Protein AF-A0A7J3VQ25-F1 (afdb_monomer_lite)

pLDDT: mean 72.59, std 19.8, range [35.19, 94.94]

Sequence (70 aa):
MRSSKIIYIIKEGIGSVGWLVGMAKYDGIRGQELMDVEEKEDELILIFKDNRYLFIRVENGRLVTESVPE

Radius of gyration: 13.14 Å; chains: 1; bounding box: 38×29×26 Å

Foldseek 3Di:
DPDDDDDDPDDDDDDDDVVVVVVVQCPQPPPFAFDDWDDDPFWIWTATPPRWIWIWGQDPNDTDIGTDDD

Structure (mmCIF, N/CA/C/O backbone):
data_AF-A0A7J3VQ25-F1
#
_entry.id   AF-A0A7J3VQ25-F1
#
loop_
_atom_site.group_PDB
_atom_site.id
_atom_site.type_symbol
_atom_site.label_atom_id
_atom_site.label_alt_id
_atom_site.label_comp_id
_atom_site.label_asym_id
_atom_site.label_entity_id
_atom_site.label_seq_id
_atom_site.pdbx_PDB_ins_code
_atom_site.Cartn_x
_atom_site.Cartn_y
_atom_site.Cartn_z
_atom_site.occupancy
_atom_site.B_iso_or_equiv
_atom_site.auth_seq_id
_atom_site.auth_comp_id
_atom_site.auth_asym_id
_atom_site.auth_atom_id
_atom_site.pdbx_PDB_model_num
ATOM 1 N N . MET A 1 1 ? 24.731 1.111 10.867 1.00 38.38 1 MET A N 1
ATOM 2 C CA . MET A 1 1 ? 23.880 -0.098 10.839 1.00 38.38 1 MET A CA 1
ATOM 3 C C . MET A 1 1 ? 22.486 0.350 10.405 1.00 38.38 1 MET A C 1
ATOM 5 O O . MET A 1 1 ? 21.824 1.015 11.188 1.00 38.38 1 MET A O 1
ATOM 9 N N . ARG A 1 2 ? 22.081 0.145 9.142 1.00 43.28 2 ARG A N 1
ATOM 10 C CA . ARG A 1 2 ? 20.718 0.495 8.694 1.00 43.28 2 ARG A CA 1
ATOM 11 C C . ARG A 1 2 ? 19.787 -0.634 9.126 1.00 43.28 2 ARG A C 1
ATOM 13 O O . ARG A 1 2 ? 19.849 -1.726 8.571 1.00 43.28 2 ARG A O 1
ATOM 20 N N . SER A 1 3 ? 19.010 -0.397 10.178 1.00 35.19 3 SER A N 1
ATOM 21 C CA . SER A 1 3 ? 17.993 -1.341 10.637 1.00 35.19 3 SER A CA 1
ATOM 22 C C . SER A 1 3 ? 16.858 -1.348 9.616 1.00 35.19 3 SER A C 1
ATOM 24 O O . SER A 1 3 ? 16.119 -0.376 9.519 1.00 35.19 3 SER A O 1
ATOM 26 N N . SER A 1 4 ? 16.761 -2.405 8.812 1.00 37.38 4 SER A N 1
ATOM 27 C CA . SER A 1 4 ? 15.634 -2.594 7.895 1.00 37.38 4 SER A CA 1
ATOM 28 C C . SER A 1 4 ? 14.582 -3.412 8.641 1.00 37.38 4 SER A C 1
ATOM 30 O O . SER A 1 4 ? 14.773 -4.608 8.862 1.00 37.38 4 SER A O 1
ATOM 32 N N . LYS A 1 5 ? 13.505 -2.771 9.107 1.00 38.16 5 LYS A N 1
ATOM 33 C CA . LYS A 1 5 ? 12.357 -3.483 9.686 1.00 38.16 5 LYS A CA 1
ATOM 34 C C . LYS A 1 5 ? 11.564 -4.113 8.541 1.00 38.16 5 LYS A C 1
ATOM 36 O O . LYS A 1 5 ? 10.926 -3.413 7.766 1.00 38.16 5 LYS A O 1
ATOM 41 N N . ILE A 1 6 ? 11.614 -5.437 8.436 1.00 41.88 6 ILE A N 1
ATOM 42 C CA . ILE A 1 6 ? 10.764 -6.201 7.518 1.00 41.88 6 ILE A CA 1
ATOM 43 C C . ILE A 1 6 ? 9.365 -6.273 8.141 1.00 41.88 6 ILE A C 1
ATOM 45 O O . ILE A 1 6 ? 9.191 -6.880 9.198 1.00 41.88 6 ILE A O 1
ATOM 49 N N . ILE A 1 7 ? 8.374 -5.638 7.511 1.00 48.31 7 ILE A N 1
ATOM 50 C CA . ILE A 1 7 ? 6.966 -5.721 7.923 1.00 48.31 7 ILE A CA 1
ATOM 51 C C . ILE A 1 7 ? 6.326 -6.905 7.190 1.00 48.31 7 ILE A C 1
ATOM 53 O O . ILE A 1 7 ? 6.168 -6.879 5.971 1.00 48.31 7 ILE A O 1
ATOM 57 N N . TYR A 1 8 ? 5.947 -7.950 7.929 1.00 43.62 8 TYR A N 1
ATOM 58 C CA . TYR A 1 8 ? 5.167 -9.068 7.394 1.00 43.62 8 TYR A CA 1
ATOM 59 C C . TYR A 1 8 ? 3.675 -8.738 7.490 1.00 43.62 8 TYR A C 1
ATOM 61 O O . TYR A 1 8 ? 3.083 -8.825 8.563 1.00 43.62 8 TYR A O 1
ATOM 69 N N . ILE A 1 9 ? 3.050 -8.370 6.370 1.00 50.72 9 ILE A N 1
ATOM 70 C CA . ILE A 1 9 ? 1.589 -8.235 6.293 1.00 50.72 9 ILE A CA 1
ATOM 71 C C . ILE A 1 9 ? 1.007 -9.623 5.997 1.00 50.72 9 ILE A C 1
ATOM 73 O O . ILE A 1 9 ? 0.937 -10.045 4.843 1.00 50.72 9 ILE A O 1
ATOM 77 N N . ILE A 1 10 ? 0.618 -10.359 7.041 1.00 45.00 10 ILE A N 1
ATOM 78 C CA . ILE A 1 10 ? -0.071 -11.650 6.904 1.00 45.00 10 ILE A CA 1
ATOM 79 C C . ILE A 1 10 ? -1.579 -11.385 6.896 1.00 45.00 10 ILE A C 1
ATOM 81 O O . ILE A 1 10 ? -2.153 -10.973 7.902 1.00 45.00 10 ILE A O 1
ATOM 85 N N . LYS A 1 11 ? -2.231 -11.612 5.751 1.00 46.19 11 LYS A N 1
ATOM 86 C CA . LYS A 1 11 ? -3.695 -11.619 5.641 1.00 46.19 11 LYS A CA 1
ATOM 87 C C . LYS A 1 11 ? -4.175 -13.070 5.633 1.00 46.19 11 LYS A C 1
ATOM 89 O O . LYS A 1 11 ? -4.104 -13.731 4.603 1.00 46.19 11 LYS A O 1
ATOM 94 N N . GLU A 1 12 ? -4.666 -13.549 6.770 1.00 43.19 12 GLU A N 1
ATOM 95 C CA . GLU A 1 12 ? -5.427 -14.801 6.844 1.00 43.19 12 GLU A CA 1
ATOM 96 C C . GLU A 1 12 ? -6.771 -14.625 6.115 1.00 43.19 12 GLU A C 1
ATOM 98 O O . GLU A 1 12 ? -7.433 -13.589 6.234 1.00 43.19 12 GLU A O 1
ATOM 103 N N . GLY A 1 13 ? -7.190 -15.627 5.348 1.00 45.66 13 GLY A N 1
ATOM 104 C CA . GLY A 1 13 ? -8.486 -15.629 4.678 1.00 45.66 13 GLY A CA 1
ATOM 105 C C . GLY A 1 13 ? -8.903 -17.040 4.284 1.00 45.66 13 GLY A C 1
ATOM 106 O O . GLY A 1 13 ? -8.072 -17.925 4.107 1.00 45.66 13 GLY A O 1
ATOM 107 N N . ILE A 1 14 ? -10.205 -17.239 4.093 1.00 47.34 14 ILE A N 1
ATOM 108 C CA . ILE A 1 14 ? -10.853 -18.518 3.794 1.00 47.34 14 ILE A CA 1
ATOM 109 C C . ILE A 1 14 ? -11.564 -18.357 2.431 1.00 47.34 14 ILE A C 1
ATOM 111 O O . ILE A 1 14 ? -12.385 -17.460 2.300 1.00 47.34 14 ILE A O 1
ATOM 115 N N . GLY A 1 15 ? -11.227 -19.175 1.422 1.00 44.69 15 GLY A N 1
ATOM 116 C CA . GLY A 1 15 ? -12.060 -19.545 0.250 1.00 44.69 15 GLY A CA 1
ATOM 117 C C . GLY A 1 15 ? -12.526 -18.496 -0.794 1.00 44.69 15 GLY A C 1
ATOM 118 O O . GLY A 1 15 ? -13.300 -17.601 -0.496 1.00 44.69 15 GLY A O 1
ATOM 119 N N . SER A 1 16 ? -12.154 -18.741 -2.062 1.00 48.28 16 SER A N 1
ATOM 120 C CA . SER A 1 16 ? -12.861 -18.418 -3.330 1.00 48.28 16 SER A CA 1
ATOM 121 C C . SER A 1 16 ? -12.966 -16.959 -3.840 1.00 48.28 16 SER A C 1
ATOM 123 O O . SER A 1 16 ? -13.606 -16.096 -3.256 1.00 48.28 16 SER A O 1
ATOM 125 N N . VAL A 1 17 ? -12.389 -16.739 -5.036 1.00 49.19 17 VAL A N 1
ATOM 126 C CA . VAL A 1 17 ? -12.486 -15.597 -5.991 1.00 49.19 17 VAL A CA 1
ATOM 127 C C . VAL A 1 17 ? -12.076 -14.192 -5.512 1.00 49.19 17 VAL A C 1
ATOM 129 O O . VAL A 1 17 ? -11.418 -13.477 -6.264 1.00 49.19 17 VAL A O 1
ATOM 132 N N . GLY A 1 18 ? -12.338 -13.806 -4.260 1.00 48.75 18 GLY A N 1
ATOM 133 C CA . GLY A 1 18 ? -11.891 -12.517 -3.697 1.00 48.75 18 GLY A CA 1
ATOM 134 C C . GLY A 1 18 ? -10.363 -12.371 -3.586 1.00 48.75 18 GLY A C 1
ATOM 135 O O . GLY A 1 18 ? -9.841 -11.263 -3.483 1.00 48.75 18 GLY A O 1
ATOM 136 N N . TRP A 1 19 ? -9.633 -13.485 -3.656 1.00 49.12 19 TRP A N 1
ATOM 137 C CA . TRP A 1 19 ? -8.175 -13.550 -3.523 1.00 49.12 19 TRP A CA 1
ATOM 138 C C . TRP A 1 19 ? -7.412 -12.970 -4.704 1.00 49.12 19 TRP A C 1
ATOM 140 O O . TRP A 1 19 ? -6.403 -12.303 -4.499 1.00 49.12 19 TRP A O 1
ATOM 150 N N . LEU A 1 20 ? -7.893 -13.195 -5.929 1.00 49.34 20 LEU A N 1
ATOM 151 C CA . LEU A 1 20 ? -7.209 -12.702 -7.127 1.00 49.34 20 LEU A CA 1
ATOM 152 C C . LEU A 1 20 ? -7.276 -11.170 -7.186 1.00 49.34 20 LEU A C 1
ATOM 154 O O . LEU A 1 20 ? -6.267 -10.519 -7.432 1.00 49.34 20 LEU A O 1
ATOM 158 N N . VAL A 1 21 ? -8.431 -10.592 -6.835 1.00 52.81 21 VAL A N 1
ATOM 159 C CA . VAL A 1 21 ? -8.610 -9.133 -6.722 1.00 52.81 21 VAL A CA 1
ATOM 160 C C . VAL A 1 21 ? -7.808 -8.569 -5.542 1.00 52.81 21 VAL A C 1
ATOM 162 O O . VAL A 1 21 ? -7.175 -7.521 -5.650 1.00 52.81 21 VAL A O 1
ATOM 165 N N . GLY A 1 22 ? -7.781 -9.291 -4.415 1.00 59.44 22 GLY A N 1
ATOM 166 C CA . GLY A 1 22 ? -7.023 -8.909 -3.225 1.00 59.44 22 GLY A CA 1
ATOM 167 C C . GLY A 1 22 ? -5.502 -8.967 -3.390 1.00 59.44 22 GLY A C 1
ATOM 168 O O . GLY A 1 22 ? -4.814 -8.252 -2.670 1.00 59.44 22 GLY A O 1
ATOM 169 N N . MET A 1 23 ? -4.979 -9.785 -4.308 1.00 63.31 23 MET A N 1
ATOM 170 C CA . MET A 1 23 ? -3.557 -9.815 -4.670 1.00 63.31 23 MET A CA 1
ATOM 171 C C . MET A 1 23 ? -3.213 -8.761 -5.723 1.00 63.31 23 MET A C 1
ATOM 173 O O . MET A 1 23 ? -2.196 -8.096 -5.558 1.00 63.31 23 MET A O 1
ATOM 177 N N . ALA A 1 24 ? -4.079 -8.550 -6.723 1.00 65.12 24 ALA A N 1
ATOM 178 C CA . ALA A 1 24 ? -3.847 -7.595 -7.810 1.00 65.12 24 ALA A CA 1
ATOM 179 C C . ALA A 1 24 ? -3.550 -6.174 -7.306 1.00 65.12 24 ALA A C 1
ATOM 181 O O . ALA A 1 24 ? -2.662 -5.497 -7.817 1.00 65.12 24 ALA A O 1
ATOM 182 N N . LYS A 1 25 ? -4.226 -5.738 -6.234 1.00 69.44 25 LYS A N 1
ATOM 183 C CA . LYS A 1 25 ? -3.952 -4.431 -5.615 1.00 69.44 25 LYS A CA 1
ATOM 184 C C . LYS A 1 25 ? -2.514 -4.296 -5.094 1.00 69.44 25 LYS A C 1
ATOM 186 O O . LYS A 1 25 ? -2.003 -3.189 -4.994 1.00 69.44 25 LYS A O 1
ATOM 191 N N . TYR A 1 26 ? -1.834 -5.392 -4.768 1.00 80.56 26 TYR A N 1
ATOM 192 C CA . TYR A 1 26 ? -0.468 -5.354 -4.245 1.00 80.56 26 TYR A CA 1
ATOM 193 C C . TYR A 1 26 ? 0.605 -5.617 -5.305 1.00 80.56 26 TYR A C 1
ATOM 195 O O . TYR A 1 26 ? 1.788 -5.499 -4.987 1.00 80.56 26 TYR A O 1
ATOM 203 N N . ASP A 1 27 ? 0.240 -5.944 -6.546 1.00 81.69 27 ASP A N 1
ATOM 204 C CA . ASP A 1 27 ? 1.214 -6.291 -7.591 1.00 81.69 27 ASP A CA 1
ATOM 205 C C . ASP A 1 27 ? 2.175 -5.131 -7.889 1.00 81.69 27 ASP A C 1
ATOM 207 O O . ASP A 1 27 ? 3.362 -5.350 -8.124 1.00 81.69 27 ASP A O 1
ATOM 211 N N . GLY A 1 28 ? 1.697 -3.888 -7.765 1.00 81.69 28 GLY A N 1
ATOM 212 C CA . GLY A 1 28 ? 2.521 -2.688 -7.886 1.00 81.69 28 GLY A CA 1
ATOM 213 C C . GLY A 1 28 ? 3.551 -2.511 -6.765 1.00 81.69 28 GLY A C 1
ATOM 214 O O . GLY A 1 28 ? 4.555 -1.858 -6.972 1.00 81.69 28 GLY A O 1
ATOM 215 N N . ILE A 1 29 ? 3.396 -3.095 -5.583 1.00 84.75 29 ILE A N 1
ATOM 216 C CA . ILE A 1 29 ? 4.337 -2.862 -4.463 1.00 84.75 29 ILE A CA 1
ATOM 217 C C . ILE A 1 29 ? 5.089 -4.123 -4.043 1.00 84.75 29 ILE A C 1
ATOM 219 O O . ILE A 1 29 ? 6.075 -4.0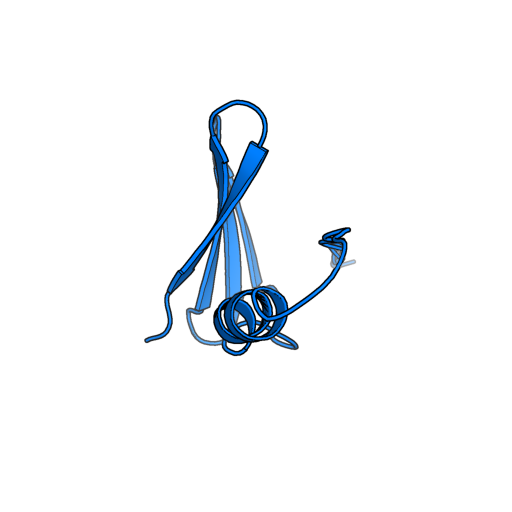67 -3.309 1.00 84.75 29 ILE A O 1
ATOM 223 N N . ARG A 1 30 ? 4.652 -5.291 -4.518 1.00 82.50 30 ARG A N 1
ATOM 224 C CA . ARG A 1 30 ? 5.266 -6.565 -4.168 1.00 82.50 30 ARG A CA 1
ATOM 225 C C . ARG A 1 30 ? 6.698 -6.642 -4.696 1.00 82.50 30 ARG A C 1
ATOM 227 O O . ARG A 1 30 ? 6.956 -6.420 -5.875 1.00 82.50 30 ARG A O 1
ATOM 234 N N . GLY A 1 31 ? 7.625 -6.998 -3.808 1.00 83.06 31 GLY A N 1
ATOM 235 C CA . GLY A 1 31 ? 9.048 -7.114 -4.137 1.00 83.06 31 GLY A CA 1
ATOM 236 C C . GLY A 1 31 ? 9.768 -5.775 -4.315 1.00 83.06 31 GLY A C 1
ATOM 237 O O . GLY A 1 31 ? 10.954 -5.786 -4.634 1.00 83.06 31 GLY A O 1
ATOM 238 N N . GLN A 1 32 ? 9.085 -4.645 -4.101 1.00 85.94 32 GLN A N 1
ATOM 239 C CA . GLN A 1 32 ? 9.713 -3.328 -4.112 1.00 85.94 32 GLN A CA 1
ATOM 240 C C . GLN A 1 32 ? 10.446 -3.059 -2.794 1.00 85.94 32 GLN A C 1
ATOM 242 O O . GLN A 1 32 ? 10.063 -3.555 -1.732 1.00 85.94 32 GLN A O 1
ATOM 247 N N . GLU A 1 33 ? 11.510 -2.264 -2.870 1.00 87.56 33 GLU A N 1
ATOM 248 C CA . GLU A 1 33 ? 12.274 -1.826 -1.702 1.00 87.56 33 GLU A CA 1
ATOM 249 C C . GLU A 1 33 ? 11.472 -0.784 -0.913 1.00 87.56 33 GLU A C 1
ATOM 251 O O . GLU A 1 33 ? 10.979 0.186 -1.491 1.00 87.56 33 GLU A O 1
ATOM 256 N N . LEU A 1 34 ? 11.332 -0.996 0.400 1.00 90.25 34 LEU A N 1
ATOM 257 C CA . LEU A 1 34 ? 10.734 -0.025 1.316 1.00 90.25 34 LEU A CA 1
ATOM 258 C C . LEU A 1 34 ? 11.766 1.065 1.611 1.00 90.25 34 LEU A C 1
ATOM 260 O O . LEU A 1 34 ? 12.815 0.784 2.190 1.00 90.25 34 LEU A O 1
ATOM 264 N N . MET A 1 35 ? 11.457 2.293 1.212 1.00 93.75 35 MET A N 1
ATOM 265 C CA . MET A 1 35 ? 12.341 3.445 1.366 1.00 93.75 35 MET A CA 1
ATOM 266 C C . MET A 1 35 ? 12.079 4.169 2.681 1.00 93.75 35 MET A C 1
ATOM 268 O O . MET A 1 35 ? 13.032 4.559 3.356 1.00 93.75 35 MET A O 1
ATOM 272 N N . ASP A 1 36 ? 10.803 4.330 3.038 1.00 93.88 36 ASP A N 1
ATOM 273 C CA . ASP A 1 36 ? 10.399 5.046 4.243 1.00 93.88 36 ASP A CA 1
ATOM 274 C C . ASP A 1 36 ? 9.043 4.569 4.786 1.00 93.88 36 ASP A C 1
ATOM 276 O O . ASP A 1 36 ? 8.272 3.886 4.101 1.00 93.88 36 ASP A O 1
ATOM 280 N N . VAL A 1 37 ? 8.771 4.933 6.038 1.00 93.25 37 VAL A N 1
ATOM 281 C CA . VAL A 1 37 ? 7.505 4.698 6.732 1.00 93.25 37 VAL A CA 1
ATOM 282 C C . VAL A 1 37 ? 7.082 5.984 7.424 1.00 93.25 37 VAL A C 1
ATOM 284 O O . VAL A 1 37 ? 7.756 6.439 8.347 1.00 93.25 37 VAL A O 1
ATOM 287 N N . GLU A 1 38 ? 5.930 6.523 7.039 1.00 94.94 38 GLU A N 1
ATOM 288 C CA . GLU A 1 38 ? 5.306 7.623 7.772 1.00 94.94 38 GLU A CA 1
ATOM 289 C C . GLU A 1 38 ? 4.226 7.080 8.707 1.00 94.94 38 GLU A C 1
ATOM 291 O O . GLU A 1 38 ? 3.342 6.328 8.292 1.00 94.94 38 GLU A O 1
ATOM 296 N N . GLU A 1 39 ? 4.293 7.478 9.974 1.00 93.38 39 GLU A N 1
ATOM 297 C CA . GLU A 1 39 ? 3.284 7.167 10.982 1.00 93.38 39 GLU A CA 1
ATOM 298 C C . GLU A 1 39 ? 2.469 8.424 11.290 1.00 93.38 39 GLU A C 1
ATOM 300 O O . GLU A 1 39 ? 3.012 9.499 11.558 1.00 93.38 39 GLU A O 1
ATOM 305 N N . LYS A 1 40 ? 1.149 8.274 11.245 1.00 90.31 40 LYS A N 1
ATOM 306 C CA . LYS A 1 40 ? 0.157 9.261 11.662 1.00 90.31 40 LYS A CA 1
ATOM 307 C C . LYS A 1 40 ? -0.788 8.605 12.667 1.00 90.31 40 LYS A C 1
ATOM 309 O O . LYS A 1 40 ? -0.741 7.398 12.869 1.00 90.31 40 LYS A O 1
ATOM 314 N N . GLU A 1 41 ? -1.662 9.407 13.268 1.00 86.38 41 GLU A N 1
ATOM 315 C CA . GLU A 1 41 ? -2.524 8.994 14.385 1.00 86.38 41 GLU A CA 1
ATOM 316 C C . GLU A 1 41 ? -3.303 7.686 14.130 1.00 86.38 41 GLU A C 1
ATOM 318 O O . GLU A 1 41 ? -3.260 6.793 14.967 1.00 86.38 41 GLU A O 1
ATOM 323 N N . ASP A 1 42 ? -3.905 7.524 12.946 1.00 87.56 42 ASP A N 1
ATOM 324 C CA . ASP A 1 42 ? -4.665 6.319 12.555 1.00 87.56 42 ASP A CA 1
ATOM 325 C C . ASP A 1 42 ? -4.225 5.742 11.196 1.00 87.56 42 ASP A C 1
ATOM 327 O O . ASP A 1 42 ? -4.931 4.940 10.570 1.00 87.56 42 ASP A O 1
ATOM 331 N N . GLU A 1 43 ? -3.066 6.183 10.701 1.00 89.88 43 GLU A N 1
ATOM 332 C CA . GLU A 1 43 ? -2.574 5.842 9.371 1.00 89.88 43 GLU A CA 1
ATOM 333 C C . GLU A 1 43 ? -1.078 5.511 9.374 1.00 89.88 43 GLU A C 1
ATOM 335 O O . GLU A 1 43 ? -0.264 6.240 9.930 1.00 89.88 43 GLU A O 1
ATOM 340 N N . LEU A 1 44 ? -0.710 4.445 8.667 1.00 9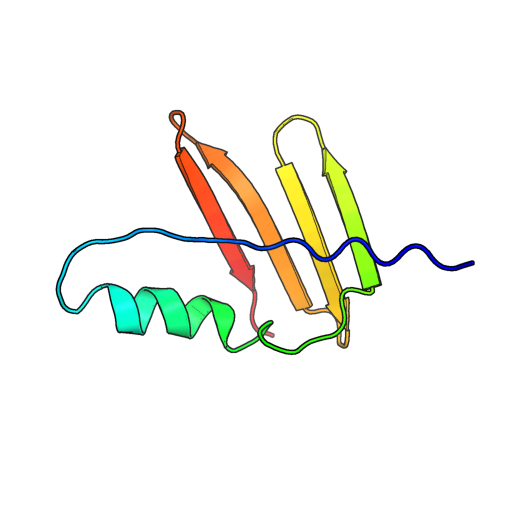2.62 44 LEU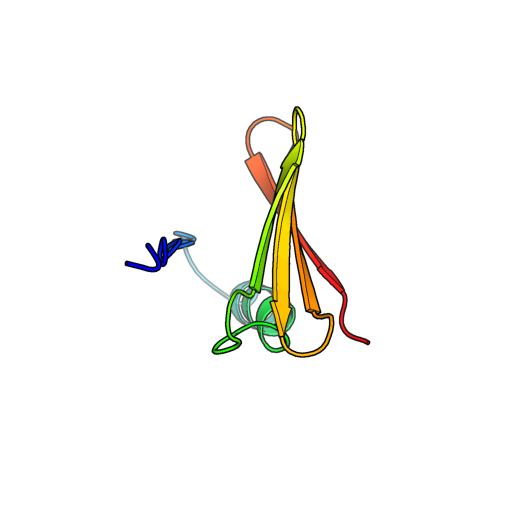 A N 1
ATOM 341 C CA . LEU A 1 44 ? 0.665 4.132 8.295 1.00 92.62 44 LEU A CA 1
ATOM 342 C C . LEU A 1 44 ? 0.823 4.284 6.780 1.00 92.62 44 LEU A C 1
ATOM 344 O O . LEU A 1 44 ? 0.057 3.695 6.023 1.00 92.62 44 LEU A O 1
ATOM 348 N N . ILE A 1 45 ? 1.832 5.004 6.310 1.00 93.44 45 ILE A N 1
ATOM 349 C CA . ILE A 1 45 ? 2.139 5.093 4.880 1.00 93.44 45 ILE A CA 1
ATOM 350 C C . ILE A 1 45 ? 3.460 4.380 4.638 1.00 93.44 45 ILE A C 1
ATOM 352 O O . ILE A 1 45 ? 4.498 4.787 5.155 1.00 93.44 45 ILE A O 1
ATOM 356 N N . LEU A 1 46 ? 3.426 3.310 3.844 1.00 92.69 46 LEU A N 1
ATOM 357 C CA . LEU A 1 46 ? 4.637 2.659 3.357 1.00 92.69 46 LEU A CA 1
ATOM 358 C C . LEU A 1 46 ? 5.020 3.266 2.013 1.00 92.69 46 LEU A C 1
ATOM 360 O O . LEU A 1 46 ? 4.237 3.200 1.061 1.00 92.69 46 LEU A O 1
ATOM 364 N N . ILE A 1 47 ? 6.224 3.828 1.947 1.00 92.44 47 ILE A N 1
ATOM 365 C CA . ILE A 1 47 ? 6.764 4.470 0.753 1.00 92.44 47 ILE A CA 1
ATOM 366 C C . ILE A 1 47 ? 7.816 3.543 0.159 1.00 92.44 47 ILE A C 1
ATOM 368 O O . ILE A 1 47 ? 8.865 3.292 0.756 1.00 92.44 47 ILE A O 1
ATOM 372 N N . PHE A 1 48 ? 7.531 3.019 -1.024 1.00 91.12 48 PHE A N 1
ATOM 373 C CA . PHE A 1 48 ? 8.425 2.143 -1.762 1.00 91.12 48 PHE A CA 1
ATOM 374 C C . PHE A 1 48 ? 9.182 2.921 -2.838 1.00 91.12 48 PHE A C 1
ATOM 376 O O . PHE A 1 48 ? 8.840 4.052 -3.195 1.00 91.12 48 PHE A O 1
ATOM 383 N N . LYS A 1 49 ? 10.223 2.287 -3.375 1.00 86.56 49 LYS A N 1
ATOM 384 C CA . LYS A 1 49 ? 10.947 2.770 -4.550 1.00 86.56 49 LYS A CA 1
ATOM 385 C C . LYS A 1 49 ? 9.984 3.081 -5.710 1.00 86.56 49 LYS A C 1
ATOM 387 O O . LYS A 1 49 ? 8.920 2.475 -5.819 1.00 86.56 49 LYS A O 1
ATOM 392 N N . ASP A 1 50 ? 10.380 4.026 -6.562 1.00 88.50 50 ASP A N 1
ATOM 393 C CA . ASP A 1 50 ? 9.605 4.501 -7.718 1.00 88.50 50 ASP A CA 1
ATOM 394 C C . ASP A 1 50 ? 8.252 5.123 -7.323 1.00 88.50 50 ASP A C 1
ATOM 396 O O . ASP A 1 50 ? 7.256 4.927 -8.009 1.00 88.50 50 ASP A O 1
ATOM 400 N N . ASN A 1 51 ? 8.221 5.852 -6.196 1.00 86.50 51 ASN A N 1
ATOM 401 C CA . ASN A 1 51 ? 7.052 6.584 -5.683 1.00 86.50 51 ASN A CA 1
ATOM 402 C C . ASN A 1 51 ? 5.783 5.726 -5.571 1.00 86.50 51 ASN A C 1
ATOM 404 O O . ASN A 1 51 ? 4.683 6.172 -5.890 1.00 86.50 51 ASN A O 1
ATOM 408 N N . ARG A 1 52 ? 5.920 4.480 -5.109 1.00 88.44 52 ARG A N 1
ATOM 409 C CA . ARG A 1 52 ? 4.764 3.608 -4.878 1.00 88.44 52 ARG A CA 1
ATOM 410 C C . ARG A 1 52 ? 4.369 3.644 -3.415 1.00 88.44 52 ARG A C 1
ATOM 412 O O . ARG A 1 52 ? 5.226 3.580 -2.536 1.00 88.44 52 ARG A O 1
ATOM 419 N N . TYR A 1 53 ? 3.069 3.696 -3.157 1.00 91.69 53 TYR A N 1
ATOM 420 C CA . TYR A 1 53 ? 2.540 3.912 -1.814 1.00 91.69 53 TYR A CA 1
ATOM 421 C C . TYR A 1 53 ? 1.570 2.804 -1.412 1.00 91.69 53 TYR A C 1
ATOM 423 O O . TYR A 1 53 ? 0.752 2.347 -2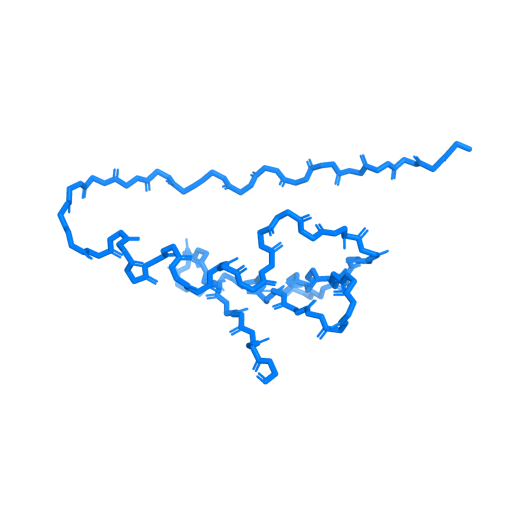.217 1.00 91.69 53 TYR A O 1
ATOM 431 N N . LEU A 1 54 ? 1.642 2.400 -0.144 1.00 91.06 54 LEU A N 1
ATOM 432 C CA . LEU A 1 54 ? 0.603 1.611 0.511 1.00 91.06 54 LEU A CA 1
ATOM 433 C C . LEU A 1 54 ? 0.102 2.348 1.750 1.00 91.06 54 LEU A C 1
ATOM 435 O O . LEU A 1 54 ? 0.861 2.566 2.695 1.00 91.06 54 LEU A O 1
ATOM 439 N N . PHE A 1 55 ? -1.190 2.654 1.757 1.00 91.88 55 PHE A N 1
ATOM 440 C CA . PHE A 1 55 ? -1.877 3.299 2.866 1.00 91.88 55 PHE A CA 1
ATOM 441 C C . PHE A 1 55 ? -2.515 2.248 3.781 1.00 91.88 55 PHE A C 1
ATOM 443 O O . PHE A 1 55 ? -3.343 1.437 3.372 1.00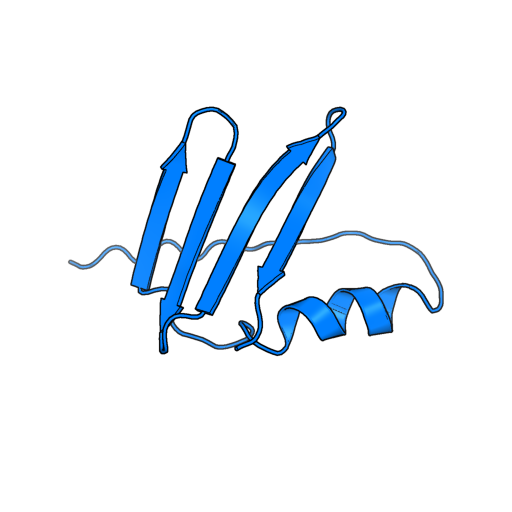 91.88 55 PHE A O 1
ATOM 450 N N . ILE A 1 56 ? -2.030 2.276 5.013 1.00 90.88 56 ILE A N 1
ATOM 451 C CA . ILE A 1 56 ? -2.328 1.592 6.272 1.00 90.88 56 ILE A CA 1
ATOM 452 C C . ILE A 1 56 ? -3.418 2.181 7.162 1.00 90.88 56 ILE A C 1
ATOM 454 O O . ILE A 1 56 ? -3.039 3.042 7.935 1.00 90.88 56 ILE A O 1
ATOM 458 N N . ARG A 1 57 ? -4.699 1.793 7.159 1.00 90.62 57 ARG A N 1
ATOM 459 C CA . ARG A 1 57 ? -5.675 2.403 8.101 1.00 90.62 57 ARG A CA 1
ATOM 460 C C . ARG A 1 57 ? -6.464 1.385 8.903 1.00 90.62 57 ARG A C 1
ATOM 462 O O . ARG A 1 57 ? -6.626 0.243 8.475 1.00 90.62 57 ARG A O 1
ATOM 469 N N . VAL A 1 58 ? -6.987 1.804 10.054 1.00 84.75 58 VAL A N 1
ATOM 470 C CA . VAL A 1 58 ? -7.987 1.040 10.810 1.00 84.75 58 VAL A CA 1
ATOM 471 C C . VAL A 1 58 ? -9.350 1.696 10.630 1.00 84.75 58 VAL A C 1
ATOM 473 O O . VAL A 1 58 ? -9.582 2.806 11.087 1.00 84.75 58 VAL A O 1
ATOM 476 N N . GLU A 1 59 ? -10.285 0.981 10.013 1.00 85.62 59 GLU A N 1
ATOM 477 C CA . GLU A 1 59 ? -11.675 1.415 9.884 1.00 85.62 59 GLU A CA 1
ATOM 478 C C . GLU A 1 59 ? -12.592 0.354 10.488 1.00 85.62 59 GLU A C 1
ATOM 480 O O . GLU A 1 59 ? -12.515 -0.828 10.147 1.00 85.62 59 GLU A O 1
ATOM 485 N N . ASN A 1 60 ? -13.472 0.756 11.411 1.00 86.44 60 ASN A N 1
ATOM 486 C CA . ASN A 1 60 ? -14.397 -0.151 12.104 1.00 86.44 60 ASN A CA 1
ATOM 487 C C . ASN A 1 60 ? -13.691 -1.357 12.762 1.00 86.44 60 ASN A C 1
ATOM 489 O O . ASN A 1 60 ? -14.168 -2.493 12.690 1.00 86.44 60 ASN A O 1
ATOM 493 N N . GLY A 1 61 ? -12.516 -1.119 13.359 1.00 82.06 61 GLY A N 1
ATOM 494 C CA . GLY A 1 61 ? -11.695 -2.158 13.990 1.00 82.06 61 GLY A CA 1
ATOM 495 C C . GLY A 1 61 ? -11.050 -3.143 13.007 1.00 82.06 61 GLY A C 1
ATOM 496 O O . GLY A 1 61 ? -10.584 -4.202 13.424 1.00 82.06 61 GLY A O 1
ATOM 497 N N . ARG A 1 62 ? -11.036 -2.834 11.704 1.00 78.75 62 ARG A N 1
ATOM 498 C CA .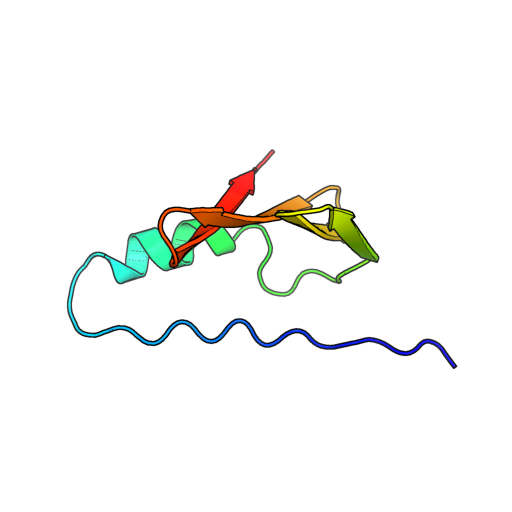 ARG A 1 62 ? -10.443 -3.671 10.654 1.00 78.75 62 ARG A CA 1
ATOM 499 C C . ARG A 1 62 ? -9.361 -2.910 9.906 1.00 78.75 62 ARG A C 1
ATOM 501 O O . ARG A 1 62 ? -9.521 -1.734 9.605 1.00 78.75 62 ARG A O 1
ATOM 508 N N . LEU A 1 63 ? -8.288 -3.611 9.547 1.00 79.00 63 LEU A N 1
ATOM 509 C CA . LEU A 1 63 ? -7.248 -3.051 8.689 1.00 79.00 63 LEU A CA 1
ATOM 510 C C . LEU A 1 63 ? -7.762 -2.895 7.254 1.00 79.00 63 LEU A C 1
ATOM 512 O O . LEU A 1 63 ? -8.131 -3.877 6.597 1.00 79.00 63 LEU A O 1
ATOM 516 N N . VAL A 1 64 ? -7.740 -1.661 6.769 1.00 85.69 64 VAL A N 1
ATOM 517 C CA . VAL A 1 64 ? -8.023 -1.265 5.392 1.00 85.69 64 VAL A CA 1
ATOM 518 C C . VAL A 1 64 ? -6.707 -0.876 4.731 1.00 85.69 64 VAL A C 1
ATOM 520 O O . VAL A 1 64 ? -5.833 -0.277 5.350 1.00 85.69 64 VAL A O 1
ATOM 523 N N . THR A 1 65 ? -6.542 -1.299 3.478 1.00 87.38 65 THR A N 1
ATOM 524 C CA . THR A 1 65 ? -5.322 -1.054 2.704 1.00 87.38 65 THR A CA 1
ATOM 525 C C . THR A 1 65 ? -5.673 -0.533 1.325 1.00 87.38 65 THR A C 1
ATOM 527 O O . THR A 1 65 ? -6.424 -1.198 0.605 1.00 87.38 65 THR A O 1
ATOM 530 N N . GLU A 1 66 ? -5.082 0.598 0.961 1.00 84.56 66 GLU A N 1
ATOM 531 C CA . GLU A 1 66 ? -5.210 1.227 -0.352 1.00 84.56 66 GLU A CA 1
ATOM 532 C C . GLU A 1 66 ? -3.825 1.356 -0.987 1.00 84.56 66 GLU A C 1
ATOM 534 O O . GLU A 1 66 ? -2.873 1.799 -0.345 1.00 84.56 66 GLU A O 1
ATOM 539 N N . SER A 1 67 ? -3.703 0.925 -2.235 1.00 78.31 67 SER A N 1
ATOM 540 C CA . SER A 1 67 ? -2.500 1.082 -3.044 1.00 78.31 67 SER A CA 1
ATOM 541 C C . SER A 1 67 ? -2.842 1.917 -4.264 1.00 78.31 67 SER A C 1
ATOM 543 O O . SER A 1 67 ? -3.880 1.716 -4.896 1.00 78.31 67 SER A O 1
ATOM 545 N N . VAL A 1 68 ? -1.955 2.845 -4.596 1.00 74.19 68 VAL A N 1
ATOM 546 C CA . VAL A 1 68 ? -2.125 3.724 -5.751 1.00 74.19 68 VAL A CA 1
ATOM 547 C C . VAL A 1 68 ? -1.112 3.292 -6.810 1.00 74.19 68 VAL A C 1
ATOM 549 O O . VAL A 1 68 ? 0.089 3.468 -6.589 1.00 74.19 68 VAL A O 1
ATOM 552 N N . PRO A 1 69 ? -1.547 2.651 -7.911 1.00 63.66 69 PRO A N 1
ATOM 553 C CA . PRO A 1 69 ? -0.715 2.522 -9.099 1.00 63.66 69 PRO A CA 1
ATOM 554 C C . PRO A 1 69 ? -0.652 3.876 -9.821 1.00 63.66 69 PRO A C 1
ATOM 556 O O . PRO A 1 69 ? -1.666 4.572 -9.894 1.00 63.66 69 PRO A O 1
ATOM 559 N N . GLU A 1 70 ? 0.530 4.244 -10.323 1.00 57.03 70 GLU A N 1
ATOM 560 C CA . GLU A 1 70 ? 0.677 5.348 -11.290 1.00 57.03 70 GLU A CA 1
ATOM 561 C C . GLU A 1 70 ? -0.083 5.063 -12.595 1.00 57.03 70 GLU A C 1
ATOM 563 O O . GLU A 1 70 ? -0.107 3.882 -13.028 1.00 57.03 70 GLU A O 1
#

Secondary structure (DSSP, 8-state):
--------------SSSHHHHHHHTTTTTTTPPEEEEEEETTEEEEEETTTEEEEEEEETTEEEEEEE--